Protein AF-A0A8T6VMA3-F1 (afdb_monomer_lite)

Foldseek 3Di:
DDPPDPLVVVVVCCVVVVDPFAEEEDPDALVVLLVVVVVVSHQEYEYEDEPVCPDSHNVSNVVSCVVVNRHYHYDCHPPD

Structure (mmCIF, N/CA/C/O backbone):
data_AF-A0A8T6VMA3-F1
#
_entry.id   AF-A0A8T6VMA3-F1
#
loop_
_atom_site.group_PDB
_atom_site.id
_atom_site.type_symbol
_atom_site.label_atom_id
_atom_site.label_alt_id
_atom_site.label_comp_id
_atom_site.label_asym_id
_atom_site.label_entity_id
_atom_site.label_seq_id
_atom_site.pdbx_PDB_ins_code
_atom_site.Cartn_x
_atom_site.Cartn_y
_atom_site.Cartn_z
_atom_site.occupancy
_atom_site.B_iso_or_equiv
_atom_site.auth_seq_id
_atom_site.auth_comp_id
_atom_site.auth_asym_id
_atom_site.auth_atom_id
_atom_site.pdbx_PDB_model_num
ATOM 1 N N . MET A 1 1 ? 7.084 -3.243 14.606 1.00 61.41 1 MET A N 1
ATOM 2 C CA . MET A 1 1 ? 6.606 -1.853 14.774 1.00 61.41 1 MET A CA 1
ATOM 3 C C . MET A 1 1 ? 6.653 -1.509 16.253 1.00 61.41 1 MET A C 1
ATOM 5 O O . MET A 1 1 ? 6.619 -2.440 17.049 1.00 61.41 1 MET A O 1
ATOM 9 N N . SER A 1 2 ? 6.832 -0.238 16.617 1.00 75.69 2 SER A N 1
ATOM 10 C CA . SER A 1 2 ? 6.855 0.198 18.022 1.00 75.69 2 SER A CA 1
ATOM 11 C C . SER A 1 2 ? 5.436 0.376 18.558 1.00 75.69 2 SER A C 1
ATOM 13 O O . SER A 1 2 ? 4.583 0.850 17.812 1.00 75.69 2 SER A O 1
ATOM 15 N N . GLU A 1 3 ? 5.214 0.049 19.832 1.00 82.69 3 GLU A N 1
ATOM 16 C CA . GLU A 1 3 ? 3.961 0.366 20.532 1.00 82.69 3 GLU A CA 1
ATOM 17 C C . GLU A 1 3 ? 3.687 1.878 20.502 1.00 82.69 3 GLU A C 1
ATOM 19 O O . GLU A 1 3 ? 4.607 2.682 20.684 1.00 82.69 3 GLU A O 1
ATOM 24 N N . GLY A 1 4 ? 2.431 2.261 20.253 1.00 87.94 4 GLY A N 1
ATOM 25 C CA . GLY A 1 4 ? 2.017 3.663 20.136 1.00 87.94 4 GLY A CA 1
ATOM 26 C C . GLY A 1 4 ? 2.458 4.312 18.821 1.00 87.94 4 GLY A C 1
ATOM 27 O O . GLY A 1 4 ? 2.621 5.530 18.745 1.00 87.94 4 GLY A O 1
ATOM 28 N N . GLY A 1 5 ? 2.724 3.499 17.796 1.00 92.50 5 GLY A N 1
ATOM 29 C CA . GLY A 1 5 ? 3.163 3.967 16.487 1.00 92.50 5 GLY A CA 1
ATOM 30 C C . GLY A 1 5 ? 2.020 4.503 15.613 1.00 92.50 5 GLY A C 1
ATOM 31 O O . GLY A 1 5 ? 0.847 4.406 15.970 1.00 92.50 5 GLY A O 1
ATOM 32 N N . PRO A 1 6 ? 2.334 5.015 14.407 1.00 93.38 6 PRO A N 1
ATOM 33 C CA . PRO A 1 6 ? 1.333 5.569 13.493 1.00 93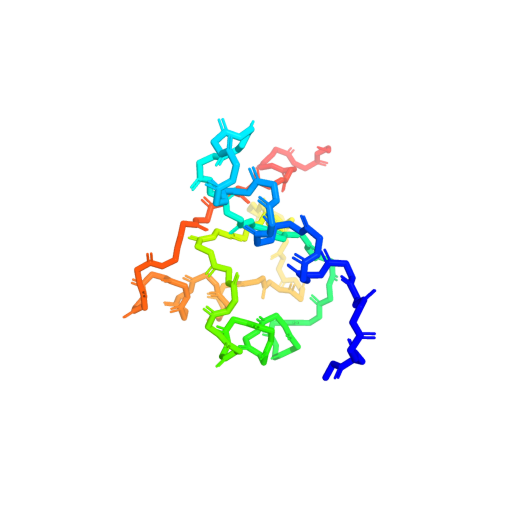.38 6 PRO A CA 1
ATOM 34 C C . PRO A 1 6 ? 0.210 4.594 13.116 1.00 93.38 6 PRO A C 1
ATOM 36 O O . PRO A 1 6 ? -0.922 5.020 12.930 1.00 93.38 6 PRO A O 1
ATOM 39 N N . ILE A 1 7 ? 0.505 3.292 13.013 1.00 94.75 7 ILE A N 1
ATOM 40 C CA . ILE A 1 7 ? -0.515 2.282 12.690 1.00 94.75 7 ILE A CA 1
ATOM 41 C C . ILE A 1 7 ? -1.515 2.119 13.836 1.00 94.75 7 ILE A C 1
ATOM 43 O O . ILE A 1 7 ? -2.707 1.998 13.572 1.00 94.75 7 ILE A O 1
ATOM 47 N N . ASP A 1 8 ? -1.059 2.166 15.089 1.00 95.62 8 ASP A N 1
ATOM 48 C CA . ASP A 1 8 ? -1.948 2.046 16.248 1.00 95.62 8 ASP A CA 1
ATOM 49 C C . ASP A 1 8 ? -2.931 3.225 16.287 1.00 95.62 8 ASP A C 1
ATOM 51 O O . ASP A 1 8 ? -4.130 3.019 16.447 1.00 95.62 8 ASP A O 1
ATOM 55 N N . ALA A 1 9 ? -2.449 4.442 16.008 1.00 96.44 9 ALA A N 1
ATOM 56 C CA . ALA A 1 9 ? -3.296 5.632 15.913 1.00 96.44 9 ALA A CA 1
ATOM 57 C C . ALA A 1 9 ? -4.315 5.557 14.758 1.00 96.44 9 ALA A C 1
ATOM 59 O O . ALA A 1 9 ? -5.446 6.019 14.894 1.00 96.44 9 ALA A O 1
ATOM 60 N N . LEU A 1 10 ? -3.943 4.967 13.615 1.00 96.88 10 LEU A N 1
ATOM 61 C CA . LEU A 1 10 ? -4.876 4.756 12.501 1.00 96.88 10 LEU A CA 1
ATOM 62 C C . LEU A 1 10 ? -5.932 3.694 12.836 1.00 96.88 10 LEU A C 1
ATOM 64 O O . LEU A 1 10 ? -7.088 3.850 12.454 1.00 96.88 10 LEU A O 1
ATOM 68 N N . LYS A 1 11 ? -5.557 2.635 13.564 1.00 96.38 11 LYS A N 1
ATOM 69 C CA . LYS A 1 11 ? -6.504 1.622 14.052 1.00 96.38 11 LYS A CA 1
ATOM 70 C C . LYS A 1 11 ? -7.497 2.222 15.043 1.00 96.38 11 LYS A C 1
ATOM 72 O O . LYS A 1 11 ? -8.687 2.005 14.870 1.00 96.38 11 LYS A O 1
ATOM 77 N N . GLU A 1 12 ? -7.027 3.022 15.999 1.00 97.44 12 GLU A N 1
ATOM 78 C CA . GLU A 1 12 ? -7.892 3.757 16.933 1.00 97.44 12 GLU A CA 1
ATOM 79 C C . GLU A 1 12 ? -8.860 4.678 16.179 1.00 97.44 12 GLU A C 1
ATOM 81 O O . GLU A 1 12 ? -10.067 4.591 16.376 1.00 97.44 12 GLU A O 1
ATOM 86 N N . ALA A 1 13 ? -8.367 5.468 15.217 1.00 98.19 13 ALA A N 1
ATOM 87 C CA . ALA A 1 13 ? -9.221 6.330 14.399 1.00 98.19 13 ALA A CA 1
ATOM 88 C C . ALA A 1 13 ? -10.281 5.550 13.598 1.00 98.19 13 ALA A C 1
ATOM 90 O O . ALA A 1 13 ? -11.385 6.054 13.385 1.00 98.19 13 ALA A O 1
ATOM 91 N N . ARG A 1 14 ? -9.967 4.330 13.144 1.00 98.00 14 ARG A N 1
ATOM 92 C CA . ARG A 1 14 ? -10.936 3.455 12.471 1.00 98.00 14 ARG A CA 1
ATOM 93 C C . ARG A 1 14 ? -11.966 2.898 13.451 1.00 98.00 14 ARG A C 1
ATOM 95 O O . ARG A 1 14 ? -13.155 2.902 13.148 1.00 98.00 14 ARG A O 1
ATOM 102 N N . ASP A 1 15 ? -11.524 2.437 14.616 1.00 97.88 15 ASP A N 1
ATOM 103 C CA . ASP A 1 15 ? -12.397 1.871 15.647 1.00 97.88 15 ASP A CA 1
ATOM 104 C C . ASP A 1 15 ? -13.349 2.944 16.230 1.00 97.88 15 ASP A C 1
ATOM 106 O O . ASP A 1 15 ? -14.505 2.643 16.535 1.00 97.88 15 ASP A O 1
ATOM 110 N N . ASP A 1 16 ? -12.913 4.209 16.260 1.00 98.31 16 ASP A N 1
ATOM 111 C CA . ASP A 1 16 ? -13.726 5.393 16.579 1.00 98.31 16 ASP A CA 1
ATOM 112 C C . ASP A 1 16 ? -14.654 5.844 15.427 1.00 98.31 16 ASP A C 1
ATOM 114 O O . ASP A 1 16 ? -15.460 6.765 15.589 1.00 98.31 16 ASP A O 1
ATOM 118 N N . GLY A 1 17 ? -14.560 5.215 14.251 1.00 98.31 17 GLY A N 1
ATOM 119 C CA . GLY A 1 17 ? -15.383 5.518 13.076 1.00 98.31 17 GLY A CA 1
ATOM 120 C C . GLY A 1 17 ? -15.011 6.811 12.341 1.00 98.31 17 GLY A C 1
ATOM 121 O O . GLY A 1 17 ? -15.835 7.352 11.605 1.00 98.31 17 GLY A O 1
ATOM 122 N N . LEU A 1 18 ? -13.795 7.335 12.535 1.00 98.62 18 LEU A N 1
ATOM 123 C CA . LEU A 1 18 ? -13.300 8.527 11.832 1.00 98.62 18 LEU A CA 1
ATOM 124 C C . LEU A 1 18 ? -12.815 8.213 10.412 1.00 98.62 18 LEU A C 1
ATOM 126 O O . LEU A 1 18 ? -12.835 9.090 9.546 1.00 98.62 18 LEU A O 1
ATOM 130 N N . ILE A 1 19 ? -12.355 6.983 10.186 1.00 98.31 19 ILE A N 1
ATOM 131 C CA . ILE A 1 19 ? -11.920 6.465 8.886 1.00 98.31 19 ILE A CA 1
ATOM 132 C C . ILE A 1 19 ? -12.433 5.036 8.695 1.00 98.31 19 ILE A C 1
ATOM 134 O O . ILE A 1 19 ? -12.591 4.305 9.667 1.00 98.31 19 ILE A O 1
ATOM 138 N N . ASP A 1 20 ? -12.637 4.621 7.445 1.00 97.88 20 ASP A N 1
ATOM 139 C CA . ASP A 1 20 ? -13.125 3.268 7.138 1.00 97.88 20 ASP A CA 1
ATOM 140 C C . ASP A 1 20 ? -11.991 2.278 6.827 1.00 97.88 20 ASP A C 1
ATOM 142 O O . ASP A 1 20 ? -12.049 1.119 7.232 1.00 97.88 20 ASP A O 1
ATOM 146 N N . HIS A 1 21 ? -10.950 2.736 6.120 1.00 97.75 21 HIS A N 1
ATOM 147 C CA . HIS A 1 21 ? -9.906 1.874 5.560 1.00 97.75 21 HIS A CA 1
ATOM 148 C C . HIS A 1 21 ? -8.507 2.450 5.757 1.00 97.75 21 HIS A C 1
ATOM 150 O O . HIS A 1 21 ? -8.303 3.665 5.689 1.00 97.75 21 HIS A O 1
ATOM 156 N N . ILE A 1 22 ? -7.524 1.564 5.930 1.00 98.12 22 ILE A N 1
ATOM 157 C CA . ILE A 1 22 ? -6.116 1.942 6.106 1.00 98.12 22 ILE A CA 1
ATOM 158 C C . ILE A 1 22 ? -5.309 1.509 4.879 1.00 98.12 22 ILE A C 1
ATOM 160 O O . ILE A 1 22 ? -5.333 0.352 4.462 1.00 98.12 22 ILE A O 1
ATOM 164 N N . GLY A 1 23 ? -4.568 2.446 4.290 1.00 97.94 23 GLY A N 1
ATOM 165 C CA . GLY A 1 23 ? -3.704 2.204 3.137 1.00 97.94 23 GLY A CA 1
ATOM 166 C C . GLY A 1 23 ? -2.351 2.887 3.279 1.00 97.94 23 GLY A C 1
ATOM 167 O O . GLY A 1 23 ? -2.137 3.695 4.184 1.00 97.94 23 GLY A O 1
ATOM 168 N N . PHE A 1 24 ? -1.431 2.576 2.369 1.00 98.00 24 PHE A N 1
ATOM 169 C CA . PHE A 1 24 ? -0.119 3.221 2.319 1.00 98.00 24 PHE A CA 1
ATOM 170 C C . PHE A 1 24 ? 0.281 3.609 0.896 1.00 98.00 24 PHE A C 1
ATOM 172 O O . PHE A 1 24 ? -0.333 3.206 -0.089 1.00 98.00 24 PHE A O 1
ATOM 179 N N . THR A 1 25 ? 1.330 4.414 0.777 1.00 97.69 25 THR A N 1
ATOM 180 C CA . THR A 1 25 ? 1.947 4.774 -0.503 1.00 97.69 25 THR A CA 1
ATOM 181 C C . THR A 1 25 ? 3.440 4.496 -0.439 1.00 97.69 25 THR A C 1
ATOM 183 O O . THR A 1 25 ? 4.036 4.573 0.637 1.00 97.69 25 THR A O 1
ATOM 186 N N . SER A 1 26 ? 4.056 4.150 -1.569 1.00 96.50 26 SER A N 1
ATOM 187 C CA . SER A 1 26 ? 5.497 3.910 -1.620 1.00 96.50 26 SER A CA 1
ATOM 188 C C . SER A 1 26 ? 6.101 4.195 -2.996 1.00 96.50 26 SER A C 1
ATOM 190 O O . SER A 1 26 ? 5.486 3.969 -4.040 1.00 96.50 26 SER A O 1
ATOM 192 N N . HIS A 1 27 ? 7.350 4.665 -2.972 1.00 94.56 27 HIS A N 1
ATOM 193 C CA . HIS A 1 27 ? 8.243 4.774 -4.130 1.00 94.56 27 HIS A CA 1
ATOM 194 C C . HIS A 1 27 ? 9.392 3.751 -4.087 1.00 94.56 27 HIS A C 1
ATOM 196 O O . HIS A 1 27 ? 10.315 3.839 -4.896 1.00 94.56 27 HIS A O 1
ATOM 202 N N . ASP A 1 28 ? 9.355 2.825 -3.131 1.00 96.25 28 ASP A N 1
ATOM 203 C CA . ASP A 1 28 ? 10.417 1.853 -2.884 1.00 96.25 28 ASP A CA 1
ATOM 204 C C . ASP A 1 28 ? 10.388 0.687 -3.893 1.00 96.25 28 ASP A C 1
ATOM 206 O O . ASP A 1 28 ? 9.587 0.660 -4.835 1.00 96.25 28 ASP A O 1
ATOM 210 N N . THR A 1 29 ? 11.283 -0.283 -3.715 1.00 96.50 29 THR A N 1
ATOM 211 C CA . THR A 1 29 ? 11.343 -1.475 -4.556 1.00 96.50 29 THR A CA 1
ATOM 212 C C . THR A 1 29 ? 10.109 -2.365 -4.363 1.00 96.50 29 THR A C 1
ATOM 214 O O . THR A 1 29 ? 9.507 -2.376 -3.282 1.00 96.50 29 THR A O 1
ATOM 217 N N . PRO A 1 30 ? 9.718 -3.152 -5.385 1.00 96.50 30 PRO A N 1
ATOM 218 C CA . PRO A 1 30 ? 8.586 -4.070 -5.275 1.00 96.50 30 PRO A CA 1
ATOM 219 C C . PRO A 1 30 ? 8.714 -5.044 -4.099 1.00 96.50 30 PRO A C 1
ATOM 221 O O . PRO A 1 30 ? 7.712 -5.360 -3.466 1.00 96.50 30 PRO A O 1
ATOM 224 N N . GLU A 1 31 ? 9.930 -5.487 -3.774 1.00 97.81 31 GLU A N 1
ATOM 225 C CA . GLU A 1 31 ? 10.202 -6.402 -2.663 1.00 97.81 31 GLU A CA 1
ATOM 226 C C . GLU A 1 31 ? 9.835 -5.766 -1.320 1.00 97.81 31 GLU A C 1
ATOM 228 O O . GLU A 1 31 ? 9.094 -6.367 -0.546 1.00 97.81 31 GLU A O 1
ATOM 233 N N . ASN A 1 32 ? 10.265 -4.526 -1.073 1.00 98.00 32 ASN A N 1
ATOM 234 C CA . ASN A 1 32 ? 9.934 -3.815 0.162 1.00 98.00 32 ASN A CA 1
ATOM 235 C C . ASN A 1 32 ? 8.430 -3.535 0.263 1.00 98.00 32 ASN A C 1
ATOM 237 O O . ASN A 1 32 ? 7.841 -3.694 1.330 1.00 98.00 32 ASN A O 1
ATOM 241 N N . VAL A 1 33 ? 7.781 -3.176 -0.850 1.00 98.25 33 VAL A N 1
ATOM 242 C CA . VAL A 1 33 ? 6.321 -2.984 -0.889 1.00 98.25 33 VAL A CA 1
ATOM 243 C C . VAL A 1 33 ? 5.588 -4.284 -0.544 1.00 98.25 33 VAL A C 1
ATOM 245 O O . VAL A 1 33 ? 4.617 -4.258 0.211 1.00 98.25 33 VAL A O 1
ATOM 248 N N . ILE A 1 34 ? 6.062 -5.429 -1.043 1.00 98.44 34 ILE A N 1
ATOM 249 C CA . ILE A 1 34 ? 5.508 -6.747 -0.708 1.00 98.44 34 ILE A CA 1
ATOM 250 C C . ILE A 1 34 ? 5.707 -7.074 0.774 1.00 98.44 34 ILE A C 1
ATOM 252 O O . ILE A 1 34 ? 4.762 -7.537 1.411 1.00 98.44 34 ILE A O 1
ATOM 256 N N . GLU A 1 35 ? 6.881 -6.809 1.350 1.00 98.44 35 GLU A N 1
ATOM 257 C CA . GLU A 1 35 ? 7.109 -7.016 2.787 1.00 98.44 35 GLU A CA 1
ATOM 258 C C . GLU A 1 35 ? 6.188 -6.145 3.652 1.00 98.44 35 GLU A C 1
ATOM 260 O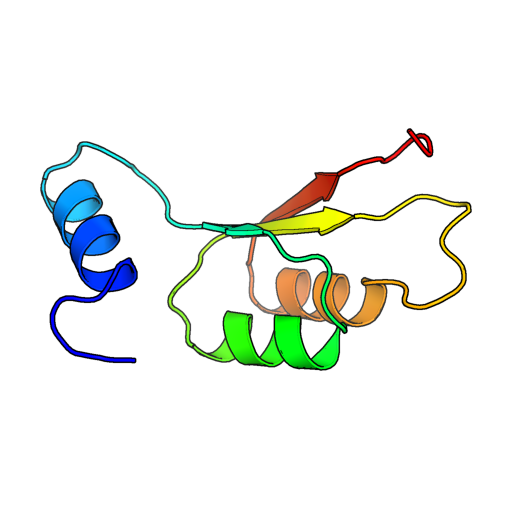 O . GLU A 1 35 ? 5.678 -6.617 4.667 1.00 98.44 35 GLU A O 1
ATOM 265 N N . ILE A 1 36 ? 5.882 -4.916 3.222 1.00 97.75 36 ILE A N 1
ATOM 266 C CA . ILE A 1 36 ? 4.888 -4.071 3.897 1.00 97.75 36 ILE A CA 1
ATOM 267 C C . ILE A 1 36 ? 3.490 -4.692 3.786 1.00 97.75 36 ILE A C 1
ATOM 269 O O . ILE A 1 36 ? 2.797 -4.807 4.794 1.00 97.75 36 ILE A O 1
ATOM 273 N N . MET A 1 37 ? 3.070 -5.153 2.604 1.00 98.19 37 MET A N 1
ATOM 274 C CA . MET A 1 37 ? 1.759 -5.800 2.431 1.00 98.19 37 MET A CA 1
ATOM 275 C C . MET A 1 37 ? 1.620 -7.088 3.257 1.00 98.19 37 MET A C 1
ATOM 277 O O . MET A 1 37 ? 0.547 -7.364 3.789 1.00 98.19 37 MET A O 1
ATOM 281 N N . LYS A 1 38 ? 2.704 -7.854 3.428 1.00 98.00 38 LYS A N 1
ATOM 282 C CA . LYS A 1 38 ? 2.733 -9.068 4.265 1.00 98.00 38 LYS A CA 1
ATOM 283 C C . LYS A 1 38 ? 2.449 -8.816 5.742 1.00 98.00 38 LYS A C 1
ATOM 285 O O . LYS A 1 38 ? 2.100 -9.760 6.445 1.00 98.00 38 LYS A O 1
ATOM 290 N N . THR A 1 39 ? 2.573 -7.577 6.218 1.00 96.25 39 THR A N 1
ATOM 291 C CA . THR A 1 39 ? 2.207 -7.237 7.601 1.00 96.25 39 THR A CA 1
ATOM 292 C C . THR A 1 39 ? 0.712 -7.424 7.875 1.00 96.25 39 THR A C 1
ATOM 294 O O . THR A 1 39 ? 0.338 -7.631 9.024 1.00 96.25 39 THR A O 1
ATOM 297 N N . GLY A 1 40 ? -0.136 -7.378 6.837 1.00 96.00 40 GLY A N 1
ATOM 298 C CA . GLY A 1 40 ? -1.593 -7.468 6.971 1.00 96.00 40 GLY A CA 1
ATOM 299 C C . GLY A 1 40 ? -2.246 -6.204 7.536 1.00 96.00 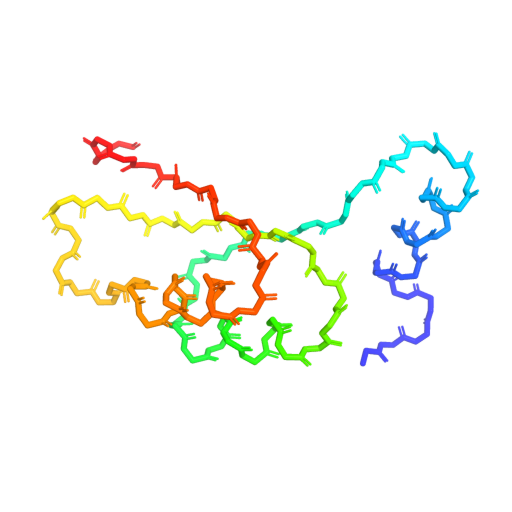40 GLY A C 1
ATOM 300 O O . GLY A 1 40 ? -3.428 -6.224 7.856 1.00 96.00 40 GLY A O 1
ATOM 301 N N . GLU A 1 41 ? -1.489 -5.112 7.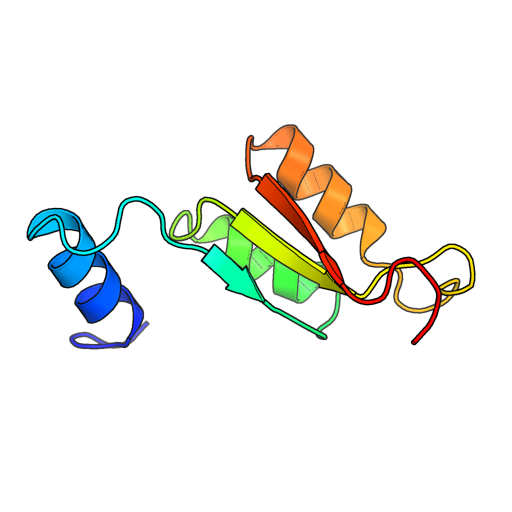655 1.00 95.75 41 GLU A N 1
ATOM 302 C CA . GLU A 1 41 ? -1.948 -3.862 8.274 1.00 95.75 41 GLU A CA 1
ATOM 303 C C . GLU A 1 41 ? -2.698 -2.934 7.308 1.00 95.75 41 GLU A C 1
ATOM 305 O O . GLU A 1 41 ? -3.296 -1.949 7.736 1.00 95.75 41 GLU A O 1
ATOM 310 N N . PHE A 1 42 ? -2.654 -3.224 6.003 1.00 97.75 42 PHE A N 1
ATOM 311 C CA . PHE A 1 42 ? -3.127 -2.324 4.955 1.00 97.75 42 PHE A CA 1
ATOM 312 C C . PHE A 1 42 ? -4.069 -3.023 3.978 1.00 97.75 42 PHE A C 1
ATOM 314 O O . PHE A 1 42 ? -3.792 -4.119 3.494 1.00 97.75 42 PHE A O 1
ATOM 321 N N . GLU A 1 43 ? -5.143 -2.327 3.625 1.00 98.31 43 GLU A N 1
ATOM 322 C CA . GLU A 1 43 ? -6.176 -2.769 2.684 1.00 98.31 43 GLU A CA 1
ATOM 323 C C . GLU A 1 43 ? -5.940 -2.221 1.270 1.00 98.31 43 GLU A C 1
ATOM 325 O O . GLU A 1 43 ? -6.510 -2.711 0.294 1.00 98.31 43 GLU A O 1
ATOM 330 N N . SER A 1 44 ? -5.087 -1.200 1.137 1.00 98.50 44 SER A N 1
ATOM 331 C CA . SER A 1 44 ? -4.739 -0.614 -0.156 1.00 98.50 44 SER A CA 1
ATOM 332 C C . SER A 1 44 ? -3.313 -0.067 -0.219 1.00 98.50 44 SER A C 1
ATOM 334 O O . SER A 1 44 ? -2.711 0.301 0.795 1.00 98.50 44 SER A O 1
ATOM 336 N N . VAL A 1 45 ? -2.779 0.011 -1.439 1.00 98.62 45 VAL A N 1
ATOM 337 C CA . VAL A 1 45 ? -1.481 0.612 -1.742 1.00 98.62 45 VAL A CA 1
ATOM 338 C C . VAL A 1 45 ? -1.569 1.572 -2.930 1.00 98.62 45 VAL A C 1
ATOM 340 O O . VAL A 1 45 ? -2.161 1.264 -3.965 1.00 98.62 45 VAL A O 1
ATOM 343 N N . THR A 1 46 ? -0.946 2.743 -2.801 1.00 98.50 46 THR A N 1
ATOM 344 C CA . THR A 1 46 ? -0.724 3.680 -3.910 1.00 98.50 46 THR A CA 1
ATOM 345 C C . THR A 1 46 ? 0.703 3.539 -4.440 1.00 98.50 46 THR A C 1
ATOM 347 O O . THR A 1 46 ? 1.660 3.660 -3.676 1.00 98.50 46 THR A O 1
ATOM 350 N N . LEU A 1 47 ? 0.865 3.288 -5.743 1.00 97.50 47 LEU A N 1
ATOM 351 C CA . LEU A 1 47 ? 2.171 3.054 -6.378 1.00 97.50 47 LEU A CA 1
ATOM 352 C C . LEU A 1 47 ? 2.345 3.908 -7.629 1.00 97.50 47 LEU A C 1
ATOM 354 O O . LEU A 1 47 ? 1.417 4.072 -8.417 1.00 97.50 47 LEU A O 1
ATOM 358 N N . TYR A 1 48 ? 3.562 4.406 -7.859 1.00 95.56 48 TYR A N 1
ATOM 359 C CA . TYR A 1 48 ? 3.875 5.107 -9.103 1.00 95.56 48 TYR A CA 1
ATOM 360 C C . TYR A 1 48 ? 4.110 4.118 -10.253 1.00 95.56 48 TYR A C 1
ATOM 362 O O . TYR A 1 48 ? 5.096 3.365 -10.230 1.00 95.56 48 TYR A O 1
ATOM 370 N N . HIS A 1 49 ? 3.270 4.171 -11.288 1.00 95.81 49 HIS A N 1
ATOM 371 C CA . HIS A 1 49 ? 3.412 3.366 -12.502 1.00 95.81 49 HIS A CA 1
ATOM 372 C C . HIS A 1 49 ? 2.791 4.054 -13.721 1.00 95.81 49 HIS A C 1
ATOM 374 O O . HIS A 1 49 ? 1.779 4.737 -13.618 1.00 95.81 49 HIS A O 1
ATOM 380 N N . ASN A 1 50 ? 3.395 3.837 -14.886 1.00 94.50 50 ASN A N 1
ATOM 381 C CA . ASN A 1 50 ? 2.861 4.197 -16.195 1.00 94.50 50 ASN A CA 1
ATOM 382 C C . ASN A 1 50 ? 3.569 3.373 -17.272 1.00 94.50 50 ASN A C 1
ATOM 384 O O . ASN A 1 50 ? 4.569 2.709 -17.000 1.00 94.50 50 ASN A O 1
ATOM 388 N N . ILE A 1 51 ? 3.086 3.475 -18.510 1.00 92.81 51 ILE A N 1
ATOM 389 C CA . ILE A 1 51 ? 3.614 2.725 -19.657 1.00 92.81 51 ILE A CA 1
ATOM 390 C C . ILE A 1 51 ? 5.101 2.999 -19.95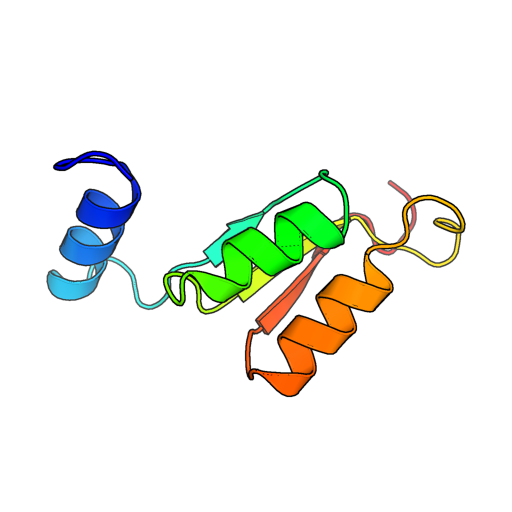6 1.00 92.81 51 ILE A C 1
ATOM 392 O O . ILE A 1 51 ? 5.766 2.173 -20.574 1.00 92.81 51 ILE A O 1
ATOM 396 N N . LEU A 1 52 ? 5.646 4.140 -19.515 1.00 92.44 52 LEU A N 1
ATOM 397 C CA . LEU A 1 52 ? 7.057 4.494 -19.709 1.00 92.44 52 LEU A CA 1
ATOM 398 C C . LEU A 1 52 ? 7.960 3.918 -18.607 1.00 92.44 52 LEU A C 1
ATOM 400 O O . LEU A 1 52 ? 9.184 3.868 -18.768 1.00 92.44 52 LEU A O 1
ATOM 404 N N . LYS A 1 53 ? 7.384 3.461 -17.487 1.00 88.50 53 LYS A N 1
ATOM 405 C CA . LYS A 1 53 ? 8.118 2.923 -16.340 1.00 88.50 53 LYS A CA 1
ATOM 406 C C . LYS A 1 53 ? 8.576 1.487 -16.594 1.00 88.50 53 LYS A C 1
ATOM 408 O O . LYS A 1 53 ? 8.021 0.527 -16.074 1.00 88.50 53 LYS A O 1
ATOM 413 N N . THR A 1 54 ? 9.651 1.359 -17.361 1.00 84.75 54 THR A N 1
ATOM 414 C CA . THR A 1 54 ? 10.264 0.064 -17.702 1.00 84.75 54 THR A CA 1
ATOM 415 C C . THR A 1 54 ? 11.268 -0.435 -16.659 1.00 84.75 54 THR A C 1
ATOM 417 O O . THR A 1 54 ? 11.567 -1.624 -16.607 1.00 84.75 54 THR A O 1
ATOM 420 N N . ARG A 1 55 ? 11.800 0.453 -15.806 1.00 85.50 55 ARG A N 1
ATOM 421 C CA . ARG A 1 55 ? 12.745 0.116 -14.727 1.00 85.50 55 ARG A CA 1
ATOM 422 C C . ARG A 1 55 ? 12.113 0.346 -13.362 1.00 85.50 55 ARG A C 1
ATOM 424 O O . ARG A 1 55 ? 11.431 1.349 -13.160 1.00 85.50 55 ARG A O 1
ATOM 431 N N . GLY A 1 56 ? 12.367 -0.577 -12.433 1.00 85.75 56 GLY A N 1
ATOM 432 C CA . GLY A 1 56 ? 11.757 -0.541 -11.101 1.00 85.75 56 GLY A CA 1
ATOM 433 C C . GLY A 1 56 ? 10.229 -0.589 -11.165 1.00 85.75 56 GLY A C 1
ATOM 434 O O . GLY A 1 56 ? 9.567 0.097 -10.388 1.00 85.75 56 GLY A O 1
ATOM 435 N N . SER A 1 57 ? 9.675 -1.312 -12.150 1.00 91.88 57 SER A N 1
ATOM 436 C CA . SER A 1 57 ? 8.226 -1.456 -12.305 1.00 91.88 57 SER A CA 1
ATOM 437 C C . SER A 1 57 ? 7.633 -2.096 -11.042 1.00 91.88 57 SER A C 1
ATOM 439 O O . SER A 1 57 ? 8.155 -3.115 -10.587 1.00 91.88 57 SER A O 1
ATOM 441 N N . PRO A 1 58 ? 6.550 -1.536 -10.472 1.00 95.88 58 PRO A N 1
ATOM 442 C CA . PRO A 1 58 ? 5.864 -2.116 -9.324 1.00 95.88 58 PRO A CA 1
ATOM 443 C C . PRO A 1 58 ? 5.004 -3.338 -9.676 1.00 95.88 58 PRO A C 1
ATOM 445 O O . PRO A 1 58 ? 4.332 -3.859 -8.795 1.00 95.88 58 PRO A O 1
ATOM 448 N N . GLU A 1 59 ? 4.999 -3.810 -10.927 1.00 95.81 59 GLU A N 1
ATOM 449 C CA . GLU A 1 59 ? 4.194 -4.955 -11.384 1.00 95.81 59 GLU A CA 1
ATOM 450 C C . GLU A 1 59 ? 4.227 -6.186 -10.460 1.00 95.81 59 GLU A C 1
ATOM 452 O O . GLU A 1 59 ? 3.150 -6.719 -10.186 1.00 95.81 59 GLU A O 1
ATOM 457 N N . PRO A 1 60 ? 5.378 -6.630 -9.909 1.00 97.00 60 PRO A N 1
ATOM 458 C CA . PRO A 1 60 ? 5.383 -7.738 -8.954 1.00 97.00 60 PRO A CA 1
ATOM 459 C C . PRO A 1 60 ? 4.558 -7.447 -7.692 1.00 97.00 60 PRO A C 1
ATOM 461 O O . PRO A 1 60 ? 3.824 -8.315 -7.222 1.00 97.00 60 PRO A O 1
ATOM 464 N N . ALA A 1 61 ? 4.627 -6.217 -7.174 1.00 98.12 61 ALA A N 1
ATOM 465 C CA . ALA A 1 61 ? 3.832 -5.784 -6.028 1.00 98.12 61 ALA A CA 1
ATOM 466 C C . ALA A 1 61 ? 2.347 -5.629 -6.394 1.00 98.12 61 ALA A C 1
ATOM 468 O O . ALA A 1 61 ? 1.491 -6.043 -5.621 1.00 98.12 61 ALA A O 1
ATOM 469 N N . ILE A 1 62 ? 2.028 -5.121 -7.591 1.00 98.06 62 ILE A N 1
ATOM 470 C CA . ILE A 1 62 ? 0.644 -5.043 -8.095 1.00 98.06 62 ILE A CA 1
ATOM 471 C C . ILE A 1 62 ? 0.036 -6.446 -8.200 1.00 98.06 62 ILE A C 1
ATOM 473 O O . ILE A 1 62 ? -1.096 -6.665 -7.770 1.00 98.06 62 ILE A O 1
ATOM 477 N N . LYS A 1 63 ? 0.794 -7.412 -8.730 1.00 98.38 63 LYS A N 1
ATOM 478 C CA . LYS A 1 63 ? 0.363 -8.809 -8.798 1.00 98.38 63 LYS A CA 1
ATOM 479 C C . LYS A 1 63 ? 0.117 -9.383 -7.403 1.00 98.38 63 LYS A C 1
ATOM 481 O O . LYS A 1 63 ? -0.916 -10.010 -7.188 1.00 98.38 63 LYS A O 1
ATOM 486 N N . TYR A 1 64 ? 1.040 -9.163 -6.466 1.00 98.56 64 TYR A N 1
ATOM 487 C CA . TYR A 1 64 ? 0.861 -9.617 -5.089 1.00 98.56 64 TYR A CA 1
ATOM 488 C C . TYR A 1 64 ? -0.406 -9.020 -4.469 1.00 98.56 64 TYR A C 1
ATOM 490 O O . TYR A 1 64 ? -1.196 -9.759 -3.889 1.00 98.56 64 TYR A O 1
ATOM 498 N N . ALA A 1 65 ? -0.623 -7.712 -4.628 1.00 98.50 65 ALA A N 1
ATOM 499 C CA . ALA A 1 65 ? -1.797 -7.024 -4.107 1.00 98.50 65 ALA A CA 1
ATOM 500 C C . ALA A 1 65 ? -3.099 -7.639 -4.645 1.00 98.50 65 ALA A C 1
ATOM 502 O O . ALA A 1 65 ? -3.971 -8.000 -3.859 1.00 98.50 65 ALA A O 1
ATOM 503 N N . HIS A 1 66 ? -3.186 -7.858 -5.963 1.00 98.38 66 HIS A N 1
ATOM 504 C CA . HIS A 1 66 ? -4.321 -8.535 -6.596 1.00 98.38 66 HIS A CA 1
ATOM 505 C C . HIS A 1 66 ? -4.576 -9.926 -5.998 1.00 98.38 66 HIS A C 1
ATOM 507 O O . HIS A 1 66 ? -5.703 -10.241 -5.621 1.00 98.38 66 HIS A O 1
ATOM 513 N N . ASP A 1 67 ? -3.528 -10.744 -5.875 1.00 98.44 67 ASP A N 1
ATOM 514 C CA . ASP A 1 67 ? -3.644 -12.120 -5.384 1.00 98.44 67 ASP A CA 1
ATOM 515 C C . ASP A 1 67 ? -4.067 -12.194 -3.899 1.00 98.44 67 ASP A C 1
ATOM 517 O O . ASP A 1 67 ? -4.540 -13.239 -3.454 1.00 98.44 67 ASP A O 1
ATOM 521 N N . HIS A 1 68 ? -3.935 -11.095 -3.144 1.00 98.25 68 HIS A N 1
ATOM 522 C CA . HIS A 1 68 ? -4.271 -11.004 -1.716 1.00 98.25 68 HIS A CA 1
ATOM 523 C C . HIS A 1 68 ? -5.445 -10.056 -1.418 1.00 98.25 68 HIS A C 1
ATOM 525 O O . HIS A 1 68 ? -5.707 -9.759 -0.256 1.00 98.25 68 HIS A O 1
ATOM 531 N N . GLY A 1 6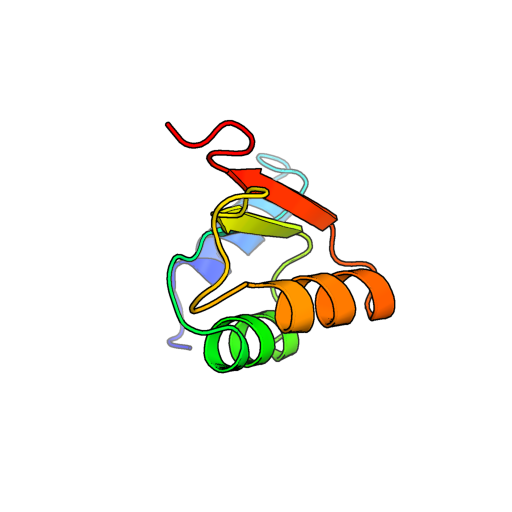9 ? -6.163 -9.582 -2.442 1.00 98.00 69 GLY A N 1
ATOM 532 C CA . GLY A 1 69 ? -7.334 -8.717 -2.262 1.00 98.00 69 GLY A CA 1
ATOM 533 C C . GLY A 1 69 ? -7.020 -7.301 -1.765 1.00 98.00 69 GLY A C 1
ATOM 534 O O . GLY A 1 69 ? -7.895 -6.650 -1.204 1.00 98.00 69 GLY A O 1
ATOM 535 N N . ILE A 1 70 ? -5.793 -6.818 -1.969 1.00 98.62 70 ILE A N 1
ATOM 536 C CA . ILE A 1 70 ? -5.362 -5.463 -1.602 1.00 98.62 70 ILE A CA 1
ATOM 537 C C . ILE A 1 70 ? -5.643 -4.522 -2.779 1.00 98.62 70 ILE A C 1
ATOM 539 O O . ILE A 1 70 ? -5.233 -4.781 -3.914 1.00 98.62 70 ILE A O 1
ATOM 543 N N . GLY A 1 71 ? -6.325 -3.408 -2.514 1.00 98.50 71 GLY A N 1
ATOM 544 C CA . GLY A 1 71 ? -6.628 -2.399 -3.527 1.00 98.50 71 GLY A CA 1
ATOM 545 C C . GLY A 1 71 ? -5.369 -1.684 -4.026 1.00 98.50 71 GLY A C 1
ATOM 546 O O . GLY A 1 71 ? -4.497 -1.329 -3.237 1.00 98.50 71 GLY A O 1
ATOM 547 N N . VAL A 1 72 ? -5.274 -1.425 -5.332 1.00 98.38 72 VAL A N 1
ATOM 548 C CA . VAL A 1 72 ? -4.140 -0.698 -5.927 1.00 98.38 72 VAL A CA 1
ATOM 549 C C . VAL A 1 72 ? -4.617 0.604 -6.557 1.00 98.38 72 VAL A C 1
ATOM 551 O O . VAL A 1 72 ? -5.499 0.600 -7.414 1.00 98.38 72 VAL A O 1
ATOM 554 N N . VAL A 1 73 ? -3.979 1.713 -6.182 1.00 98.12 73 VAL A N 1
ATOM 555 C CA . VAL A 1 73 ? -4.167 3.031 -6.801 1.00 98.12 73 VAL A CA 1
ATOM 556 C C . VAL A 1 73 ? -2.888 3.423 -7.535 1.00 98.12 73 VAL A C 1
ATOM 558 O O . VAL A 1 73 ? -1.800 3.433 -6.960 1.00 98.12 73 VAL A O 1
ATOM 561 N N . ILE A 1 74 ? -2.996 3.743 -8.824 1.00 97.00 74 ILE A N 1
ATOM 562 C CA . ILE A 1 74 ? -1.833 4.125 -9.630 1.00 97.00 74 ILE A CA 1
ATOM 563 C C . ILE A 1 74 ? -1.637 5.639 -9.603 1.00 97.00 74 ILE A C 1
ATOM 565 O O . ILE A 1 74 ? -2.494 6.404 -10.043 1.00 97.00 74 ILE A O 1
ATOM 569 N N . MET A 1 75 ? -0.468 6.057 -9.127 1.00 96.44 75 MET A N 1
ATOM 570 C CA . MET A 1 75 ? 0.025 7.428 -9.186 1.00 96.44 75 MET A CA 1
ATOM 571 C C . MET A 1 75 ? 0.855 7.651 -10.457 1.00 96.44 75 MET A C 1
ATOM 573 O O . MET A 1 75 ? 1.606 6.776 -10.889 1.00 96.44 75 MET A O 1
ATOM 577 N N . GLY A 1 76 ? 0.735 8.842 -11.046 1.00 94.00 76 GLY A N 1
ATOM 578 C CA . GLY A 1 76 ? 1.430 9.218 -12.279 1.00 94.00 76 GLY A CA 1
ATOM 579 C C . GLY A 1 76 ? 1.110 8.348 -13.504 1.00 94.00 76 GLY A C 1
ATOM 580 O O . GLY A 1 76 ? 2.039 8.094 -14.278 1.00 94.00 76 GLY A O 1
ATOM 581 N N . PRO A 1 77 ? -0.151 7.908 -13.734 1.00 95.12 77 PRO A N 1
ATOM 582 C CA . PRO A 1 77 ? -0.496 6.992 -14.830 1.00 95.12 77 PRO A CA 1
ATOM 583 C C . PRO A 1 77 ? -0.156 7.540 -16.226 1.00 95.12 77 PRO A C 1
ATOM 585 O O . PRO A 1 77 ? -0.007 6.765 -17.168 1.00 95.12 77 PRO A O 1
ATOM 588 N N . LEU A 1 78 ? 0.001 8.862 -16.360 1.00 94.81 78 LEU A N 1
ATOM 589 C CA . LEU A 1 78 ? 0.330 9.553 -17.611 1.00 94.81 78 LEU A CA 1
ATOM 590 C C . LEU A 1 78 ? 1.763 10.120 -17.659 1.00 94.81 78 LEU A C 1
ATOM 592 O O . LEU A 1 78 ? 2.093 10.842 -18.593 1.00 94.81 78 LEU A O 1
ATOM 596 N N . GLY A 1 79 ? 2.625 9.800 -16.687 1.00 86.94 79 GLY A N 1
ATOM 597 C CA . GLY A 1 79 ? 4.034 10.221 -16.710 1.00 86.94 79 GLY A CA 1
ATOM 598 C C . GLY A 1 79 ? 4.326 11.644 -16.218 1.00 86.94 79 GLY A C 1
ATOM 599 O O . GLY A 1 79 ? 5.407 12.155 -16.505 1.00 86.94 79 GLY A O 1
ATOM 600 N N . GLY A 1 80 ? 3.401 12.257 -15.474 1.00 71.00 80 GLY A N 1
ATOM 601 C CA . GLY A 1 80 ? 3.598 13.473 -14.674 1.00 71.00 80 GLY A CA 1
ATOM 602 C C . GLY A 1 80 ? 3.223 13.199 -13.230 1.00 71.00 80 GLY A C 1
ATOM 603 O O . GLY A 1 80 ? 2.099 12.682 -13.034 1.00 71.00 80 GLY A O 1
#

Sequence (80 aa):
MSEGGPIDALKEARDDGLIDHIGFTSHDTPENVIEIMKTGEFESVTLYHNILKTRGSPEPAIKYAHDHGIGVVIMGPLGG

pLDDT: mean 94.98, std 6.27, range [61.41, 98.62]

Secondary structure (DSSP, 8-state):
--TT-HHHHHHHHHHTTS-S--EEEE-S-HHHHHHHHTTS--SEEEEE--TT--SS--HHHHHHHHHTT-EEEEESTT--

Radius of gyration: 13.83 Å; chains: 1; bounding box: 28×26×40 Å